Protein AF-W1XKM9-F1 (afdb_monomer)

Sequence (98 aa):
ANRATPLIDYRFNDDYDESHDAYNGVYKAYTLVDVTLKDGSVLPKGTEVTKYTLQEVDTSKGTVTIRFDKDFLESLAEKSEFQADVYLQMTRITSGLT

Organism: NCBI:txid408170

Secondary structure (DSSP, 8-state):
---SS-----EEEEE--TTTEEEEEEEEEEESS-EEBTTS-EE-TT-B-GGGEEEEEETTTTEEEEEE-HHHHHHB-TTS---EEEEEEEEE-S-S--

pLDDT: mean 96.62, std 4.65, range [61.88, 98.88]

Radius of gyration: 15.71 Å; Cα contacts (8 Å, |Δi|>4): 204; chains: 1; bounding box: 41×24×40 Å

Nearest PDB structures (foldseek):
  4tsh-assembly1_B  TM=9.912E-01  e=7.522E-11  Streptococcus mutans
  6e3f-assembly1_A  TM=9.864E-01  e=1.556E-10  Streptococcus intermedius
  3qe5-assembly2_B  TM=9.893E-01  e=3.601E-10  Streptococcus mutans
  2wza-assembly1_A  TM=9.917E-01  e=7.450E-10  Streptococcus gordonii
  7l0o-assembly1_A  TM=9.790E-01  e=9.318E-10  Streptococcus gordonii

Solvent-accessible surface area (backbone atoms only — not comparable to full-atom values): 5684 Å² total; per-residue (Å²): 91,63,47,95,58,76,53,78,80,56,71,48,80,45,78,48,62,51,82,34,37,46,76,80,85,49,66,48,27,29,28,72,41,58,29,36,32,66,88,67,52,71,45,52,55,64,38,78,46,45,90,46,46,46,78,48,77,42,77,92,72,19,31,41,36,44,32,50,36,54,70,58,39,61,39,45,26,41,64,33,40,86,51,68,50,74,50,73,53,68,43,82,74,46,91,83,81,135

Structure (mmCIF, N/CA/C/O backbone):
data_AF-W1XKM9-F1
#
_entry.id   AF-W1XKM9-F1
#
loop_
_atom_site.group_PDB
_atom_site.id
_atom_site.type_symbol
_atom_site.label_atom_id
_atom_site.label_alt_id
_atom_site.label_comp_id
_atom_site.label_asym_id
_atom_site.label_entity_id
_atom_site.label_seq_id
_atom_site.pdbx_PDB_ins_code
_atom_site.Cartn_x
_atom_site.Cartn_y
_atom_site.Cartn_z
_atom_site.occupancy
_atom_site.B_iso_or_equiv
_atom_site.auth_seq_id
_atom_site.auth_comp_id
_atom_site.auth_asym_id
_atom_site.auth_atom_id
_atom_site.pdbx_PDB_model_num
ATOM 1 N N . ALA A 1 1 ? -4.437 -4.595 17.473 1.00 86.25 1 ALA A N 1
ATOM 2 C CA . ALA A 1 1 ? -5.640 -3.909 18.013 1.00 86.25 1 ALA A CA 1
ATOM 3 C C . ALA A 1 1 ? -5.282 -2.957 19.168 1.00 86.25 1 ALA A C 1
ATOM 5 O O . ALA A 1 1 ? -4.169 -3.047 19.673 1.00 86.25 1 ALA A O 1
ATOM 6 N N . ASN A 1 2 ? -6.215 -2.090 19.597 1.00 93.62 2 ASN A N 1
ATOM 7 C CA . ASN A 1 2 ? -6.117 -1.192 20.773 1.00 93.62 2 ASN A CA 1
ATOM 8 C C . ASN A 1 2 ? -4.913 -0.229 20.787 1.00 93.62 2 ASN A C 1
ATOM 10 O O . ASN A 1 2 ? -4.181 -0.141 21.773 1.00 93.62 2 ASN A O 1
ATOM 14 N N . ARG A 1 3 ? -4.705 0.508 19.693 1.00 93.50 3 ARG A N 1
ATOM 15 C CA . ARG A 1 3 ? -3.684 1.563 19.632 1.00 93.50 3 ARG A CA 1
ATOM 16 C C . ARG A 1 3 ? -4.068 2.731 20.549 1.00 93.50 3 ARG A C 1
ATOM 18 O O . ARG A 1 3 ? -5.229 3.120 20.601 1.00 93.50 3 ARG A O 1
ATOM 25 N N . ALA A 1 4 ? -3.086 3.314 21.238 1.00 92.56 4 ALA A N 1
ATOM 26 C CA . ALA A 1 4 ? -3.286 4.519 22.052 1.00 92.56 4 ALA A CA 1
ATOM 27 C C . ALA A 1 4 ? -3.365 5.806 21.210 1.00 92.56 4 ALA A C 1
ATOM 29 O O . ALA A 1 4 ? -3.893 6.815 21.668 1.00 92.56 4 ALA A O 1
ATOM 30 N N . THR A 1 5 ? -2.832 5.769 19.986 1.00 90.94 5 THR A N 1
ATOM 31 C CA . THR A 1 5 ? -2.777 6.902 19.058 1.00 90.94 5 THR A CA 1
ATOM 32 C C . THR A 1 5 ? -3.248 6.490 17.660 1.00 90.94 5 THR A C 1
ATOM 34 O O . THR A 1 5 ? -3.143 5.308 17.302 1.00 90.94 5 THR A O 1
ATOM 37 N N . PRO A 1 6 ? -3.728 7.443 16.841 1.00 90.44 6 PRO A N 1
ATOM 38 C CA . PRO A 1 6 ? -4.001 7.201 15.427 1.00 90.44 6 PRO A CA 1
ATOM 39 C C . PRO A 1 6 ? -2.760 6.701 14.676 1.00 90.44 6 PRO A C 1
ATOM 41 O O . PRO A 1 6 ? -1.625 7.020 15.041 1.00 90.44 6 PRO A O 1
ATOM 44 N N . LEU A 1 7 ? -2.983 5.923 13.616 1.00 94.31 7 LEU A N 1
ATOM 45 C CA . LEU A 1 7 ? -1.937 5.564 12.662 1.00 94.31 7 LEU A CA 1
ATOM 46 C C . LEU A 1 7 ? -1.757 6.755 11.713 1.00 94.31 7 LEU A C 1
ATOM 48 O O . LEU A 1 7 ? -2.729 7.192 11.112 1.00 94.31 7 LEU A O 1
ATOM 52 N N . ILE A 1 8 ? -0.548 7.308 11.626 1.00 93.62 8 ILE A N 1
ATOM 53 C CA . ILE A 1 8 ? -0.276 8.534 10.846 1.00 93.62 8 ILE A CA 1
ATOM 54 C C . ILE A 1 8 ? 0.585 8.286 9.607 1.00 93.62 8 ILE A C 1
ATOM 56 O O . ILE A 1 8 ? 0.692 9.154 8.747 1.00 93.62 8 ILE A O 1
ATOM 60 N N . ASP A 1 9 ? 1.216 7.116 9.533 1.00 96.75 9 ASP A N 1
ATOM 61 C CA . ASP A 1 9 ? 2.037 6.698 8.408 1.00 96.75 9 ASP A CA 1
ATOM 62 C C . ASP A 1 9 ? 2.062 5.172 8.329 1.00 96.75 9 ASP A C 1
ATOM 64 O O . ASP A 1 9 ? 2.232 4.486 9.339 1.00 96.75 9 ASP A O 1
ATOM 68 N N . TYR A 1 10 ? 1.880 4.652 7.121 1.00 98.25 10 TYR A N 1
ATOM 69 C CA . TYR A 1 10 ? 2.018 3.238 6.805 1.00 98.25 10 TYR A CA 1
ATOM 70 C C . TYR A 1 10 ? 2.438 3.134 5.342 1.00 98.25 10 TYR A C 1
ATOM 72 O O . TYR A 1 10 ? 1.705 3.569 4.447 1.00 98.25 10 TYR A O 1
ATOM 80 N N . ARG A 1 11 ? 3.644 2.621 5.101 1.00 98.38 11 ARG A N 1
ATOM 81 C CA . ARG A 1 11 ? 4.265 2.628 3.777 1.00 98.38 11 ARG A CA 1
ATOM 82 C C . ARG A 1 11 ? 5.060 1.361 3.507 1.00 98.38 11 ARG A C 1
ATOM 84 O O . ARG A 1 11 ? 5.563 0.732 4.435 1.00 98.38 11 ARG A O 1
ATOM 91 N N . PHE A 1 12 ? 5.220 1.072 2.228 1.00 98.56 12 PHE A N 1
ATOM 92 C CA . PHE A 1 12 ? 6.074 0.031 1.684 1.00 98.56 12 PHE A CA 1
ATOM 93 C C . PHE A 1 12 ? 7.077 0.713 0.774 1.00 98.56 12 PHE A C 1
ATOM 95 O O . PHE A 1 12 ? 6.675 1.410 -0.158 1.00 98.56 12 PHE A O 1
ATOM 102 N N . ASN A 1 13 ? 8.357 0.529 1.068 1.00 98.44 13 ASN A N 1
ATOM 103 C CA . ASN A 1 13 ? 9.439 1.037 0.245 1.00 98.44 13 ASN A CA 1
ATOM 104 C C . ASN A 1 13 ? 10.133 -0.178 -0.365 1.00 98.44 13 ASN A C 1
ATOM 106 O O . ASN A 1 13 ? 10.555 -1.062 0.382 1.00 98.44 13 ASN A O 1
ATOM 110 N N . ASP A 1 14 ? 10.231 -0.204 -1.685 1.00 98.50 14 ASP A N 1
ATOM 111 C CA . ASP A 1 14 ? 10.980 -1.205 -2.431 1.00 98.50 14 ASP A CA 1
ATOM 112 C C . ASP A 1 14 ? 12.091 -0.495 -3.214 1.00 98.50 14 ASP A C 1
ATOM 114 O O . ASP A 1 14 ? 11.852 0.546 -3.834 1.00 98.50 14 ASP A O 1
ATOM 118 N N . ASP A 1 15 ? 13.294 -1.044 -3.109 1.00 98.50 15 ASP A N 1
ATOM 119 C CA . ASP A 1 15 ? 14.519 -0.650 -3.805 1.00 98.50 15 ASP A CA 1
ATOM 120 C C . ASP A 1 15 ? 14.926 -1.880 -4.625 1.00 98.50 15 ASP A C 1
ATOM 122 O O . ASP A 1 15 ? 15.680 -2.745 -4.168 1.00 98.50 15 ASP A O 1
ATOM 126 N N . TYR A 1 16 ? 14.241 -2.047 -5.755 1.00 97.38 16 TYR A N 1
ATOM 127 C CA . TYR A 1 16 ? 14.319 -3.217 -6.616 1.00 97.38 16 TYR A CA 1
ATOM 128 C C . TYR A 1 16 ? 15.504 -3.096 -7.574 1.00 97.38 16 TYR A C 1
ATOM 130 O O . TYR A 1 16 ? 15.890 -2.003 -7.967 1.00 97.38 16 TYR A O 1
ATOM 138 N N . ASP A 1 17 ? 16.049 -4.232 -8.012 1.00 97.44 17 ASP A N 1
ATOM 139 C CA . ASP A 1 17 ? 17.124 -4.254 -9.007 1.00 97.44 17 ASP A CA 1
ATOM 140 C C . ASP A 1 17 ? 16.587 -3.846 -10.386 1.00 97.44 17 ASP A C 1
ATOM 142 O O . ASP A 1 17 ? 16.079 -4.675 -11.143 1.00 97.44 17 ASP A O 1
ATOM 146 N N . GLU A 1 18 ? 16.711 -2.571 -10.745 1.00 96.81 18 GLU A N 1
ATOM 147 C CA . GLU A 1 18 ? 16.206 -2.018 -12.001 1.00 96.81 18 GLU A CA 1
ATOM 148 C C . GLU A 1 18 ? 16.960 -2.501 -13.244 1.00 96.81 18 GLU A C 1
ATOM 150 O O . GLU A 1 18 ? 16.487 -2.308 -14.366 1.00 96.81 18 GLU A O 1
ATOM 155 N N . SER A 1 19 ? 18.117 -3.149 -13.070 1.00 96.44 19 SER A N 1
ATOM 156 C CA . SER A 1 19 ? 18.849 -3.782 -14.171 1.00 96.44 19 SER A CA 1
ATOM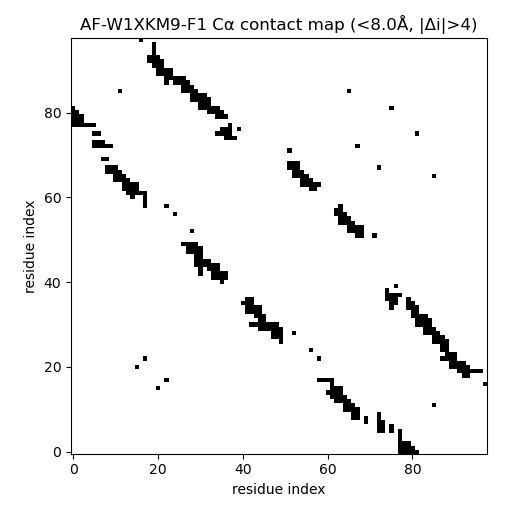 157 C C . SER A 1 19 ? 18.274 -5.154 -14.547 1.00 96.44 19 SER A C 1
ATOM 159 O O . SER A 1 19 ? 18.460 -5.619 -15.680 1.00 96.44 19 SER A O 1
ATOM 161 N N . HIS A 1 20 ? 17.529 -5.780 -13.629 1.00 96.94 20 HIS A N 1
ATOM 162 C CA . HIS A 1 20 ? 16.900 -7.087 -13.821 1.00 96.94 20 HIS A CA 1
ATOM 163 C C . HIS A 1 20 ? 15.378 -7.038 -13.812 1.00 96.94 20 HIS A C 1
ATOM 165 O O . HIS A 1 20 ? 14.764 -7.849 -14.502 1.00 96.94 20 HIS A O 1
ATOM 171 N N . ASP A 1 21 ? 14.761 -6.102 -13.104 1.00 97.81 21 ASP A N 1
ATOM 172 C CA . ASP A 1 21 ? 13.320 -6.005 -12.929 1.00 97.81 21 ASP A CA 1
ATOM 173 C C . ASP A 1 21 ? 12.812 -4.618 -13.348 1.00 97.81 21 ASP A C 1
ATOM 175 O O . ASP A 1 21 ? 13.252 -3.577 -12.873 1.00 97.81 21 ASP A O 1
ATOM 179 N N . ALA A 1 22 ? 11.847 -4.603 -14.265 1.00 97.69 22 ALA A N 1
ATOM 180 C CA . ALA A 1 22 ? 11.159 -3.398 -14.699 1.00 97.69 22 ALA A CA 1
ATOM 181 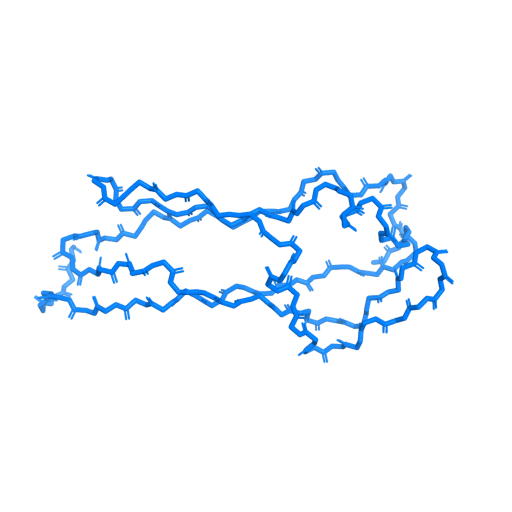C C . ALA A 1 22 ? 9.816 -3.261 -13.979 1.00 97.69 22 ALA A C 1
ATOM 183 O O . ALA A 1 22 ? 8.959 -4.152 -14.055 1.00 97.69 22 ALA A O 1
ATOM 184 N N . TYR A 1 23 ? 9.608 -2.111 -13.342 1.00 98.06 23 TYR A N 1
ATOM 185 C CA . TYR A 1 23 ? 8.341 -1.755 -12.721 1.00 98.06 23 TYR A CA 1
ATOM 186 C C . TYR A 1 23 ? 7.529 -0.800 -13.603 1.00 98.06 23 TYR A C 1
ATOM 188 O O . TYR A 1 23 ? 7.944 0.323 -13.878 1.00 98.06 23 TYR A O 1
ATOM 196 N N . ASN A 1 24 ? 6.329 -1.230 -14.005 1.00 94.12 24 ASN A N 1
ATOM 197 C CA . ASN A 1 24 ? 5.456 -0.479 -14.922 1.00 94.12 24 ASN A CA 1
ATOM 198 C C . ASN A 1 24 ? 4.321 0.273 -14.206 1.00 94.12 24 ASN A C 1
ATOM 200 O O . ASN A 1 24 ? 3.314 0.625 -14.820 1.00 94.12 24 ASN A O 1
ATOM 204 N N . GLY A 1 25 ? 4.451 0.484 -12.895 1.00 95.88 25 GLY A N 1
ATOM 205 C CA . GLY A 1 25 ? 3.492 1.256 -12.106 1.00 95.88 25 GLY A CA 1
ATOM 206 C C . GLY A 1 25 ? 2.219 0.510 -11.699 1.00 95.88 25 GLY A C 1
ATOM 207 O O . GLY A 1 25 ? 1.332 1.122 -11.112 1.00 95.88 25 GLY A O 1
ATOM 208 N N . VAL A 1 26 ? 2.106 -0.789 -11.986 1.00 98.00 26 VAL A N 1
ATOM 209 C CA . VAL A 1 26 ? 0.921 -1.583 -11.639 1.00 98.00 26 VAL A CA 1
ATOM 210 C C . VAL A 1 26 ? 1.123 -2.262 -10.290 1.00 98.00 26 VAL A C 1
ATOM 212 O O . VAL A 1 26 ? 2.044 -3.060 -10.117 1.00 98.00 26 VAL A O 1
ATOM 215 N N . TYR A 1 27 ? 0.227 -1.984 -9.347 1.00 98.75 27 TYR A N 1
ATOM 216 C CA . TYR A 1 27 ? 0.221 -2.624 -8.038 1.00 98.75 27 TYR A CA 1
ATOM 217 C C . TYR A 1 27 ? -1.193 -2.773 -7.486 1.00 98.75 27 TYR A C 1
ATOM 219 O O . TYR A 1 27 ? -2.139 -2.145 -7.969 1.00 98.75 27 TYR A O 1
ATOM 227 N N . LYS A 1 28 ? -1.323 -3.599 -6.447 1.00 98.81 28 LYS A N 1
ATOM 228 C CA . LYS A 1 28 ? -2.540 -3.706 -5.642 1.00 98.81 28 LYS A CA 1
AT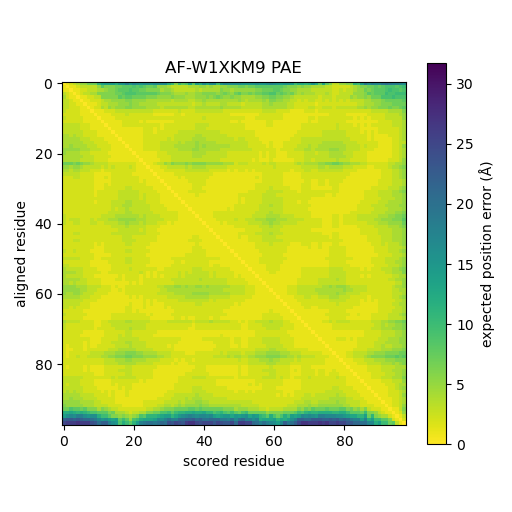OM 229 C C . LYS A 1 28 ? -2.226 -3.817 -4.162 1.00 98.81 28 LYS A C 1
ATOM 231 O O . LYS A 1 28 ? -1.240 -4.452 -3.798 1.00 98.81 28 LYS A O 1
ATOM 236 N N . ALA A 1 29 ? -3.087 -3.249 -3.325 1.00 98.81 29 ALA A N 1
ATOM 237 C CA . ALA A 1 29 ? -2.998 -3.350 -1.873 1.00 98.81 29 ALA A CA 1
ATOM 238 C C . ALA A 1 29 ? -4.232 -4.056 -1.298 1.00 98.81 29 ALA A C 1
ATOM 240 O O . ALA A 1 29 ? -5.353 -3.782 -1.734 1.00 98.81 29 ALA A O 1
ATOM 241 N N . TYR A 1 30 ? -4.044 -4.926 -0.306 1.00 98.88 30 TYR A N 1
ATOM 242 C CA . TYR A 1 30 ? -5.121 -5.710 0.309 1.00 98.88 30 TYR A CA 1
ATOM 243 C C . TYR A 1 30 ? -5.015 -5.736 1.831 1.00 98.88 30 TYR A C 1
ATOM 245 O O . TYR A 1 30 ? -3.915 -5.820 2.370 1.00 98.88 30 TYR A O 1
ATOM 253 N N . THR A 1 31 ? -6.149 -5.718 2.534 1.00 98.81 31 THR A N 1
ATOM 254 C CA . THR A 1 31 ? -6.176 -5.933 3.990 1.00 98.81 31 THR A CA 1
ATOM 255 C C . THR A 1 31 ? -5.826 -7.383 4.340 1.00 98.81 31 THR A C 1
ATOM 257 O O . THR A 1 31 ? -6.285 -8.323 3.691 1.00 98.81 31 THR A O 1
ATOM 260 N N . LEU A 1 32 ? -5.054 -7.593 5.408 1.00 98.56 32 LEU A N 1
ATOM 261 C CA . LEU A 1 32 ? -4.706 -8.934 5.908 1.00 98.56 32 LEU A CA 1
ATOM 262 C C . LEU A 1 32 ? -5.546 -9.393 7.106 1.00 98.56 32 LEU A C 1
ATOM 264 O O . LEU A 1 32 ? -5.531 -10.574 7.467 1.00 98.56 32 LEU A O 1
ATOM 268 N N . VAL A 1 33 ? -6.320 -8.473 7.670 1.00 98.56 33 VAL A N 1
ATOM 269 C CA . VAL A 1 33 ? -7.235 -8.662 8.798 1.00 98.56 33 VAL A CA 1
ATOM 270 C C . VAL A 1 33 ? -8.541 -7.920 8.516 1.00 98.56 33 VAL A C 1
ATOM 272 O O . VAL A 1 33 ? -8.587 -7.078 7.617 1.00 98.56 33 VAL A O 1
ATOM 275 N N . ASP A 1 34 ? -9.589 -8.207 9.285 1.00 98.50 34 ASP A N 1
ATOM 276 C CA . ASP A 1 34 ? -10.768 -7.342 9.308 1.00 98.50 34 ASP A CA 1
ATOM 277 C C . ASP A 1 34 ? -10.382 -5.990 9.921 1.00 98.50 34 ASP A C 1
ATOM 279 O O . ASP A 1 34 ? -9.762 -5.926 10.986 1.00 98.50 34 ASP A O 1
ATOM 283 N N . VAL A 1 35 ? -10.744 -4.906 9.243 1.00 98.50 35 VAL A N 1
ATOM 284 C CA . VAL A 1 35 ? -10.410 -3.539 9.642 1.00 98.50 35 VAL A CA 1
ATOM 285 C C 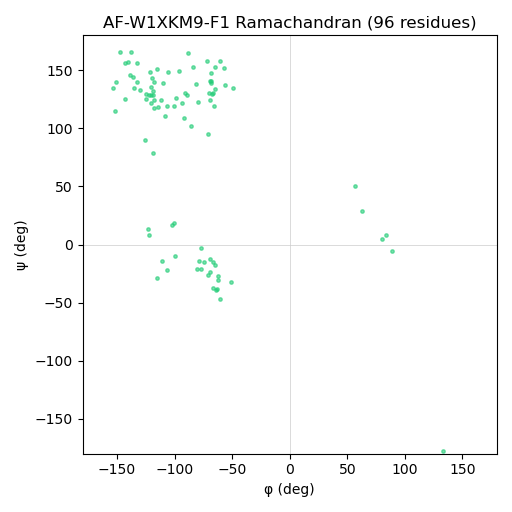. VAL A 1 35 ? -11.694 -2.771 9.910 1.00 98.50 35 VAL A C 1
ATOM 287 O O . VAL A 1 35 ? -12.500 -2.566 9.008 1.00 98.50 35 VAL A O 1
ATOM 290 N N . THR A 1 36 ? -11.884 -2.316 11.143 1.00 98.44 36 THR A N 1
ATOM 291 C CA .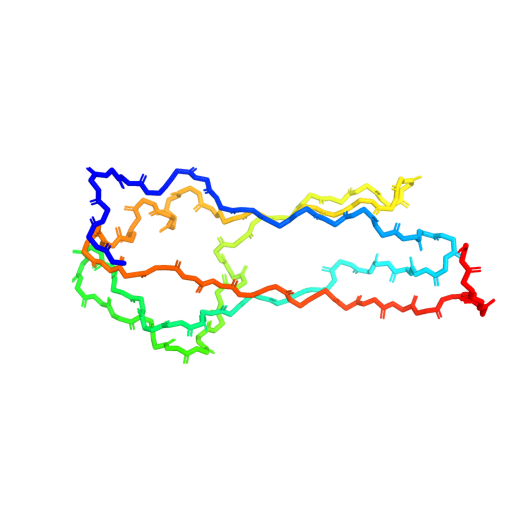 THR A 1 36 ? -13.006 -1.453 11.525 1.00 98.44 36 THR A CA 1
ATOM 292 C C . THR A 1 36 ? -12.619 0.019 11.387 1.00 98.44 36 THR A C 1
ATOM 294 O O . THR A 1 36 ? -11.582 0.449 11.903 1.00 98.44 36 THR A O 1
ATOM 297 N N . LEU A 1 37 ? -13.463 0.803 10.720 1.00 97.94 37 LEU A N 1
ATOM 298 C CA . LEU A 1 37 ? -13.340 2.256 10.621 1.00 97.94 37 LEU A CA 1
ATOM 299 C C . LEU A 1 37 ? -14.067 2.944 11.785 1.00 97.94 37 LEU A C 1
ATOM 301 O O . LEU A 1 37 ? -14.876 2.341 12.492 1.00 97.94 37 LEU A O 1
ATOM 305 N N . LYS A 1 38 ? -13.784 4.228 12.004 1.00 97.31 38 LYS A N 1
ATOM 306 C CA . LYS A 1 38 ? -14.378 5.033 13.085 1.00 97.31 38 LYS A CA 1
ATOM 307 C C . LYS A 1 38 ? -15.891 5.193 12.974 1.00 97.31 38 LYS A C 1
ATOM 309 O O . LYS A 1 38 ? -16.549 5.354 13.997 1.00 97.31 38 LYS A O 1
ATOM 314 N N . ASP A 1 39 ? -16.437 5.128 11.762 1.00 97.62 39 ASP A N 1
ATOM 315 C CA . ASP A 1 39 ? -17.885 5.138 11.521 1.00 97.62 39 ASP A CA 1
ATOM 316 C C . ASP A 1 39 ? -18.562 3.785 11.821 1.00 97.62 39 ASP A C 1
ATOM 318 O O . ASP A 1 39 ? -19.783 3.670 11.742 1.00 97.62 39 ASP A O 1
ATOM 322 N N . GLY A 1 40 ? -17.780 2.768 12.200 1.00 98.06 40 GLY A N 1
ATOM 323 C CA . GLY A 1 40 ? -18.244 1.422 12.520 1.00 98.06 40 GLY A CA 1
ATOM 324 C C . GLY A 1 40 ? -18.316 0.475 11.323 1.00 98.06 40 GLY A C 1
ATOM 325 O O . GLY A 1 40 ? -18.578 -0.712 11.521 1.00 98.06 40 GLY A O 1
ATOM 326 N N . SER A 1 41 ? -18.065 0.947 10.098 1.00 98.38 41 SER A N 1
ATOM 327 C CA . SER A 1 41 ? -17.956 0.071 8.932 1.00 98.38 41 SER A CA 1
ATOM 328 C C . SER A 1 41 ? -16.745 -0.860 9.047 1.00 98.38 41 SER A C 1
ATOM 330 O O . SER A 1 41 ? -15.759 -0.564 9.727 1.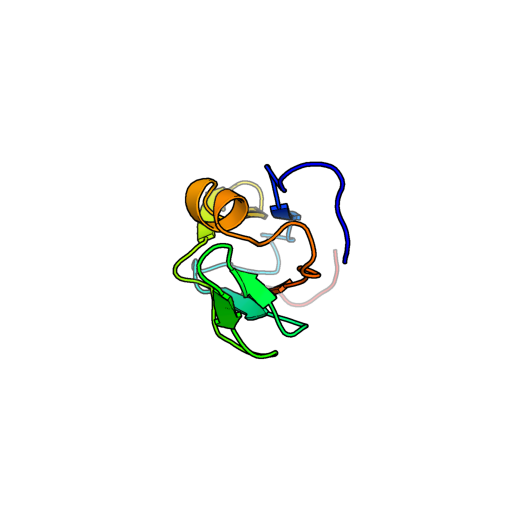00 98.38 41 SER A O 1
ATOM 332 N N . VAL A 1 42 ? -16.831 -2.021 8.396 1.00 98.56 42 VAL A N 1
ATOM 333 C CA . VAL A 1 42 ? -15.776 -3.038 8.412 1.00 98.56 42 VAL A CA 1
ATOM 334 C C . VAL A 1 42 ? -15.336 -3.319 6.984 1.00 98.56 42 VAL A C 1
ATOM 336 O O . VAL A 1 42 ? -16.165 -3.610 6.125 1.00 98.56 42 VAL A O 1
ATOM 339 N N . LEU A 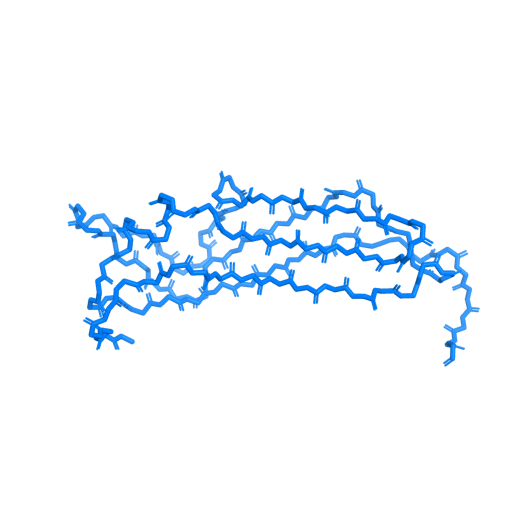1 43 ? -14.028 -3.259 6.751 1.00 98.56 43 LEU A N 1
ATOM 340 C CA . LEU A 1 43 ? -13.371 -3.808 5.573 1.00 98.56 43 LEU A CA 1
ATOM 341 C C . LEU A 1 43 ? -12.934 -5.235 5.927 1.00 98.56 43 LEU A C 1
ATOM 343 O O . LEU A 1 43 ? -12.015 -5.386 6.736 1.00 98.56 43 LEU A O 1
ATOM 347 N N . PRO A 1 44 ? -13.570 -6.286 5.381 1.00 98.69 44 PRO A N 1
ATOM 348 C CA . PRO A 1 44 ? -13.154 -7.654 5.658 1.00 98.69 44 PRO A CA 1
ATOM 349 C C . PRO A 1 44 ? -11.711 -7.910 5.218 1.00 98.69 44 PRO A C 1
ATOM 351 O O . PRO A 1 44 ? -11.198 -7.239 4.315 1.00 98.69 44 PRO A O 1
ATOM 354 N N . LYS A 1 45 ? -11.070 -8.922 5.796 1.00 98.69 45 LYS A N 1
ATOM 355 C CA . LYS A 1 45 ? -9.800 -9.460 5.300 1.00 98.69 45 LYS A CA 1
ATOM 356 C C . LYS A 1 45 ? -9.874 -9.737 3.792 1.00 98.69 45 LYS A C 1
ATOM 358 O O . LYS A 1 45 ? -10.826 -10.347 3.310 1.00 98.69 45 LYS A O 1
ATOM 363 N N . GLY A 1 46 ? -8.838 -9.334 3.061 1.00 98.69 46 GLY A N 1
ATOM 364 C CA . GLY A 1 46 ? -8.738 -9.488 1.610 1.00 98.69 46 GLY A CA 1
ATOM 365 C C . GLY A 1 46 ? -9.441 -8.388 0.811 1.00 98.69 46 GLY A C 1
ATOM 366 O O . GLY A 1 46 ? -9.531 -8.493 -0.410 1.00 98.69 46 GLY A O 1
ATOM 367 N N . THR A 1 47 ? -9.931 -7.328 1.461 1.00 98.88 47 THR A N 1
ATOM 368 C CA . THR A 1 47 ? -10.501 -6.169 0.762 1.00 98.88 47 THR A CA 1
ATOM 369 C C . THR A 1 47 ? -9.405 -5.424 0.010 1.00 98.88 47 THR A C 1
ATOM 371 O O . THR A 1 47 ? -8.380 -5.078 0.597 1.00 98.88 47 THR A O 1
ATOM 374 N N . GLU A 1 48 ? -9.631 -5.144 -1.277 1.00 98.81 48 GLU A N 1
ATOM 375 C CA . GLU A 1 48 ? -8.729 -4.298 -2.063 1.00 98.81 48 GLU A CA 1
ATOM 376 C C . GLU A 1 48 ? -8.810 -2.842 -1.579 1.00 98.81 48 GLU A C 1
ATOM 378 O O . GLU A 1 48 ? -9.879 -2.228 -1.558 1.00 98.81 48 GLU A O 1
ATOM 383 N N . VAL A 1 49 ? -7.662 -2.282 -1.207 1.00 98.75 49 VAL A N 1
ATOM 384 C CA . VAL A 1 49 ? -7.511 -0.935 -0.640 1.00 98.75 49 VAL A CA 1
ATOM 385 C C . VAL A 1 49 ? -6.550 -0.055 -1.441 1.00 98.75 49 VAL A C 1
ATOM 387 O O . VAL A 1 49 ? -6.215 1.035 -0.995 1.00 98.75 49 VAL A O 1
ATOM 390 N N . THR A 1 50 ? -6.174 -0.465 -2.658 1.00 98.81 50 THR A N 1
ATOM 391 C CA . THR A 1 50 ? -5.313 0.296 -3.591 1.00 98.81 50 THR A CA 1
ATOM 392 C C . THR A 1 50 ? -5.791 1.736 -3.815 1.00 98.81 50 THR A C 1
ATOM 394 O O . THR A 1 50 ? -5.003 2.652 -4.003 1.00 98.81 50 THR A O 1
ATOM 397 N N . LYS A 1 51 ? -7.106 1.980 -3.772 1.00 98.56 51 LYS A N 1
ATOM 398 C CA . LYS A 1 51 ? -7.666 3.333 -3.940 1.00 98.56 51 LYS A CA 1
ATOM 399 C C . LYS A 1 51 ? -7.323 4.300 -2.796 1.00 98.56 51 LYS A C 1
ATOM 401 O O . LYS A 1 51 ? -7.539 5.495 -2.942 1.00 98.56 51 LYS A O 1
ATOM 406 N N . TYR A 1 52 ? -6.852 3.781 -1.663 1.00 98.56 52 TYR A N 1
ATOM 407 C CA . TYR A 1 52 ? -6.449 4.550 -0.487 1.00 98.56 52 TYR A CA 1
ATOM 408 C C . TYR A 1 52 ? -4.928 4.689 -0.385 1.00 98.56 52 TYR A C 1
ATOM 410 O O . TYR A 1 52 ? -4.415 4.977 0.693 1.00 98.56 52 TYR A O 1
ATOM 418 N N . THR A 1 53 ? -4.193 4.437 -1.467 1.00 98.75 53 THR A N 1
ATOM 419 C CA . THR A 1 53 ? -2.736 4.541 -1.487 1.00 98.75 53 THR A CA 1
ATOM 420 C C . THR A 1 53 ? -2.259 5.538 -2.535 1.00 98.75 53 THR A C 1
ATOM 422 O O . THR A 1 53 ? -2.859 5.717 -3.593 1.00 98.75 53 THR A O 1
ATOM 425 N N . LEU A 1 54 ? -1.143 6.182 -2.221 1.00 97.75 54 LEU A N 1
ATOM 426 C CA . LEU A 1 54 ? -0.354 7.026 -3.099 1.00 97.75 54 LEU A CA 1
ATOM 427 C C . LEU A 1 54 ? 0.907 6.265 -3.498 1.00 97.75 54 LEU A C 1
ATOM 429 O O . LEU A 1 54 ? 1.440 5.469 -2.722 1.00 97.75 54 LEU A O 1
ATOM 433 N N . GLN A 1 55 ? 1.388 6.543 -4.702 1.00 98.19 55 GLN A N 1
ATOM 434 C CA . GLN A 1 55 ? 2.558 5.905 -5.276 1.00 98.19 55 GLN A CA 1
ATOM 435 C C . GLN A 1 55 ? 3.577 6.965 -5.694 1.00 98.19 55 GLN A C 1
ATOM 437 O O . GLN A 1 55 ? 3.250 7.895 -6.429 1.00 98.19 55 GLN A O 1
ATOM 442 N N . GLU A 1 56 ? 4.821 6.778 -5.270 1.00 98.25 56 GLU A N 1
ATOM 443 C CA . GLU A 1 56 ? 5.989 7.548 -5.699 1.00 98.25 56 GLU A CA 1
ATOM 444 C C . GLU A 1 56 ? 6.967 6.567 -6.370 1.00 98.25 56 GLU A C 1
ATOM 446 O O . GLU A 1 56 ? 7.259 5.514 -5.804 1.00 98.25 56 GLU A O 1
ATOM 451 N N . VAL A 1 57 ? 7.437 6.862 -7.588 1.00 98.06 57 VAL A N 1
ATOM 452 C CA . VAL A 1 57 ? 8.336 5.978 -8.360 1.00 98.06 57 VAL A CA 1
ATOM 453 C C . VAL A 1 57 ? 9.533 6.771 -8.872 1.00 98.06 57 VAL A C 1
ATOM 455 O O . VAL A 1 57 ? 9.352 7.830 -9.472 1.00 98.06 57 VAL A O 1
ATOM 458 N N . ASP A 1 58 ? 10.738 6.229 -8.700 1.00 97.94 58 ASP A N 1
ATOM 459 C CA . ASP A 1 58 ? 11.958 6.665 -9.384 1.00 97.94 58 ASP A CA 1
ATOM 460 C C . ASP A 1 58 ? 12.586 5.452 -10.085 1.00 97.94 58 ASP A C 1
ATOM 462 O O . ASP A 1 58 ? 13.408 4.727 -9.520 1.00 97.94 58 ASP A O 1
ATOM 466 N N . THR A 1 59 ? 12.183 5.231 -11.341 1.00 95.31 59 THR A N 1
ATOM 467 C CA . THR A 1 59 ? 12.659 4.113 -12.171 1.00 95.31 59 THR A CA 1
ATOM 468 C C . THR A 1 59 ? 14.144 4.199 -12.503 1.00 95.31 59 THR A C 1
ATOM 470 O O . THR A 1 59 ? 14.717 3.205 -12.927 1.00 95.31 59 THR A O 1
ATOM 473 N N . SER A 1 60 ? 14.767 5.374 -12.353 1.00 95.31 60 SER A N 1
ATOM 474 C CA . SER A 1 60 ? 16.201 5.546 -12.612 1.00 95.31 60 SER A CA 1
ATOM 475 C C . SER A 1 60 ? 17.085 5.039 -11.474 1.00 95.31 60 SER A C 1
ATOM 477 O O . SER A 1 60 ? 18.289 4.911 -11.667 1.00 95.31 60 SER A O 1
ATOM 479 N N . LYS A 1 61 ? 16.482 4.788 -10.306 1.00 97.19 61 LYS A N 1
ATOM 480 C CA . LYS A 1 61 ? 17.138 4.250 -9.110 1.00 97.19 61 LYS A CA 1
ATOM 481 C C . LYS A 1 61 ? 16.507 2.948 -8.619 1.00 97.19 61 LYS A C 1
ATOM 483 O O . LYS A 1 61 ? 16.743 2.583 -7.481 1.00 97.19 61 LYS A O 1
ATOM 488 N N . GLY A 1 62 ? 15.588 2.365 -9.389 1.00 97.88 62 GLY A N 1
ATOM 489 C CA . GLY A 1 62 ? 14.875 1.168 -8.954 1.00 97.88 62 GLY A CA 1
ATOM 490 C C . GLY A 1 62 ? 14.007 1.341 -7.709 1.00 97.88 62 GLY A C 1
ATOM 491 O O . GLY A 1 62 ? 13.793 0.383 -6.985 1.00 97.88 62 GLY A O 1
ATOM 492 N N . THR A 1 63 ? 13.466 2.534 -7.432 1.00 98.56 63 THR A N 1
ATOM 493 C CA . THR A 1 63 ? 12.678 2.728 -6.200 1.00 98.56 63 THR A CA 1
ATOM 494 C C . THR A 1 63 ? 11.189 2.923 -6.457 1.00 98.56 63 THR A C 1
ATOM 496 O O . THR A 1 63 ? 10.767 3.656 -7.358 1.00 98.56 63 THR A O 1
ATOM 499 N N . VAL A 1 64 ? 10.370 2.301 -5.611 1.00 98.62 64 VAL A N 1
ATOM 500 C CA . VAL A 1 64 ? 8.935 2.569 -5.493 1.00 98.62 64 VAL A CA 1
ATOM 501 C C . VAL A 1 64 ? 8.542 2.665 -4.025 1.00 98.62 64 VAL A C 1
ATOM 503 O O . VAL A 1 64 ? 8.913 1.843 -3.193 1.00 98.62 64 VAL A O 1
ATOM 506 N N . THR A 1 65 ? 7.752 3.683 -3.697 1.00 98.75 65 THR A N 1
ATOM 507 C CA . THR A 1 65 ? 7.105 3.831 -2.394 1.00 98.75 65 THR A CA 1
ATOM 508 C C . THR A 1 65 ? 5.595 3.815 -2.571 1.00 98.75 65 THR A C 1
ATOM 510 O O . THR A 1 65 ? 5.045 4.642 -3.299 1.00 98.75 65 THR A O 1
ATOM 513 N N . ILE A 1 66 ? 4.918 2.907 -1.869 1.00 98.81 66 ILE A N 1
ATOM 514 C CA . ILE A 1 66 ? 3.459 2.894 -1.724 1.00 98.81 66 ILE A CA 1
ATOM 515 C C . ILE A 1 66 ? 3.124 3.351 -0.308 1.00 98.81 66 ILE A C 1
ATOM 517 O O . ILE A 1 66 ? 3.532 2.716 0.663 1.00 98.81 66 ILE A O 1
ATOM 521 N N . ARG A 1 67 ? 2.381 4.448 -0.170 1.00 98.62 67 ARG A N 1
ATOM 522 C CA . ARG A 1 67 ? 1.980 5.017 1.126 1.00 98.62 67 ARG A CA 1
ATOM 523 C C . ARG A 1 67 ? 0.466 5.065 1.212 1.00 98.62 67 ARG A C 1
ATOM 525 O O . ARG A 1 67 ? -0.175 5.503 0.265 1.00 98.62 67 ARG A O 1
ATOM 532 N N . PHE A 1 68 ? -0.116 4.663 2.335 1.00 98.62 68 PHE A N 1
ATOM 533 C CA . PHE A 1 68 ? -1.539 4.912 2.553 1.00 98.62 68 PHE A CA 1
ATOM 534 C C . PHE A 1 68 ? -1.816 6.404 2.724 1.00 98.62 68 PHE A C 1
ATOM 536 O O . PHE A 1 68 ? -1.062 7.121 3.384 1.00 98.62 68 PHE A O 1
ATOM 543 N N . ASP A 1 69 ? -2.911 6.852 2.121 1.00 97.25 69 ASP A N 1
ATOM 544 C CA . ASP A 1 69 ? -3.435 8.193 2.291 1.00 97.25 69 ASP A CA 1
ATOM 545 C C . ASP A 1 69 ? -3.698 8.475 3.775 1.00 97.25 69 ASP A C 1
ATOM 547 O O . ASP A 1 69 ? -4.199 7.626 4.522 1.00 97.25 69 ASP A O 1
ATOM 551 N N . LYS A 1 70 ? -3.329 9.679 4.209 1.00 96.44 70 LYS A N 1
ATOM 552 C CA . LYS A 1 70 ? -3.405 10.054 5.616 1.00 96.44 70 LYS A CA 1
ATOM 553 C C . LYS A 1 70 ? -4.851 10.064 6.114 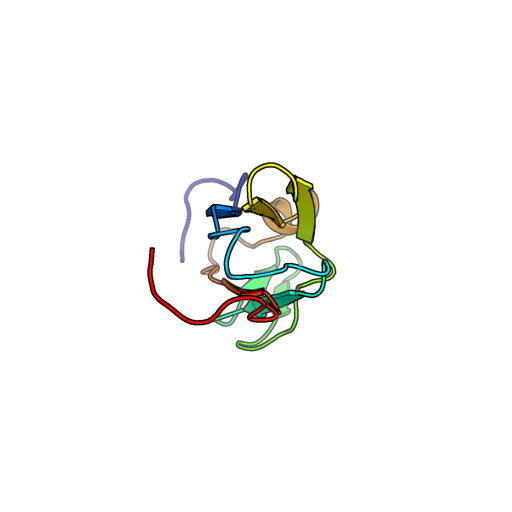1.00 96.44 70 LYS A C 1
ATOM 555 O O . LYS A 1 70 ? -5.092 9.585 7.221 1.00 96.44 70 LYS A O 1
ATOM 560 N N . ASP A 1 71 ? -5.800 10.534 5.308 1.00 96.44 71 ASP A N 1
ATOM 561 C CA . ASP A 1 71 ? -7.209 10.603 5.703 1.00 96.44 71 ASP A CA 1
ATOM 562 C C . ASP A 1 71 ? -7.783 9.190 5.872 1.00 96.44 71 ASP A C 1
ATOM 564 O O . ASP A 1 71 ? -8.524 8.916 6.821 1.00 96.44 71 ASP A O 1
ATOM 568 N N . PHE A 1 72 ? -7.375 8.244 5.016 1.00 97.88 72 PHE A N 1
ATOM 569 C CA . PHE A 1 72 ? -7.713 6.834 5.211 1.00 97.88 72 PHE A CA 1
ATOM 570 C C . PHE A 1 72 ? -7.153 6.285 6.529 1.00 97.88 72 PHE A C 1
ATOM 572 O O . PHE A 1 72 ? -7.898 5.660 7.288 1.00 97.88 72 PHE A O 1
ATOM 579 N N . LEU A 1 73 ? -5.879 6.535 6.844 1.00 98.06 73 LEU A N 1
ATOM 580 C CA . LEU A 1 73 ? -5.281 6.063 8.098 1.00 98.06 73 LEU A CA 1
ATOM 581 C C . LEU A 1 73 ? -5.957 6.677 9.335 1.00 98.06 73 LEU A C 1
ATOM 583 O O . LEU A 1 73 ? -6.190 5.979 10.326 1.00 98.06 73 LEU A O 1
ATOM 587 N N . GLU A 1 74 ? -6.339 7.952 9.267 1.00 96.50 74 GLU A N 1
ATOM 588 C CA . GLU A 1 74 ? -7.066 8.642 10.335 1.00 96.50 74 GLU A CA 1
ATOM 589 C C . GLU A 1 74 ? -8.502 8.129 10.509 1.00 96.50 74 GLU A C 1
ATOM 591 O O . GLU A 1 74 ? -9.051 8.223 11.614 1.00 96.50 74 GLU A O 1
ATOM 596 N N . SER A 1 75 ? -9.091 7.535 9.466 1.00 96.88 75 SER A N 1
ATOM 597 C CA . SER A 1 75 ? -10.415 6.904 9.513 1.00 96.88 75 SER A CA 1
ATOM 598 C C . SER A 1 75 ? -10.436 5.554 10.243 1.00 96.88 75 SER A C 1
ATOM 600 O O . SER A 1 75 ? -11.509 5.084 10.621 1.00 96.88 75 SER A O 1
ATOM 602 N N . LEU A 1 76 ? -9.277 4.929 10.482 1.00 97.81 76 LEU A N 1
ATOM 603 C CA . LEU A 1 76 ? -9.178 3.627 11.146 1.00 97.81 76 LEU A CA 1
ATOM 604 C C . LEU A 1 76 ? -9.543 3.736 12.629 1.00 97.81 76 LEU A C 1
ATOM 606 O O . LEU A 1 76 ? -8.975 4.550 13.360 1.00 97.81 76 LEU A O 1
ATOM 610 N N . ALA A 1 77 ? -10.426 2.862 13.117 1.00 97.31 77 ALA A N 1
ATOM 611 C CA . ALA A 1 77 ? -10.731 2.813 14.542 1.00 97.31 77 ALA A CA 1
ATOM 612 C C . ALA A 1 77 ? -9.494 2.370 15.338 1.00 97.31 77 ALA A C 1
ATOM 614 O O . ALA A 1 77 ? -8.838 1.376 15.010 1.00 97.31 77 ALA A O 1
ATOM 615 N N . GLU A 1 78 ? -9.192 3.060 16.435 1.00 96.00 78 GLU A N 1
ATOM 616 C CA . GLU A 1 78 ? -8.025 2.799 17.284 1.00 96.00 78 GLU A CA 1
ATOM 617 C C . GLU A 1 78 ? -8.071 1.400 17.917 1.00 96.00 78 GLU A C 1
ATOM 619 O O . GLU A 1 78 ? -7.039 0.751 18.105 1.00 96.00 78 GLU A O 1
ATOM 624 N N . LYS A 1 79 ? -9.279 0.888 18.183 1.00 95.62 79 LYS A N 1
ATOM 625 C CA . LYS A 1 79 ? -9.490 -0.482 18.670 1.00 95.62 79 LYS A CA 1
ATOM 626 C C . LYS A 1 79 ? -9.216 -1.542 17.602 1.00 95.62 79 LYS A C 1
ATOM 628 O O . LYS A 1 79 ? -8.826 -2.649 17.965 1.00 95.62 79 LYS A O 1
ATOM 633 N N . SER A 1 80 ? -9.356 -1.213 16.317 1.00 97.00 80 SER A N 1
ATOM 634 C CA . SER A 1 80 ? -9.120 -2.153 15.219 1.00 97.00 80 SER A CA 1
ATOM 635 C C . SER A 1 80 ? -7.644 -2.512 15.100 1.00 97.00 80 SER A C 1
ATOM 637 O O . SER A 1 80 ? -6.761 -1.691 15.344 1.00 97.00 80 SER A O 1
ATOM 639 N N . GLU A 1 81 ? -7.341 -3.732 14.678 1.00 96.94 81 GLU A N 1
ATOM 640 C CA . GLU A 1 81 ? -6.053 -4.017 14.048 1.00 96.94 81 GLU A CA 1
ATOM 641 C C . GLU A 1 81 ? -6.003 -3.405 12.642 1.00 96.94 81 GLU A C 1
ATOM 643 O O . GLU A 1 81 ? -7.042 -3.088 12.063 1.00 96.94 81 GLU A O 1
ATOM 648 N N . PHE A 1 82 ? -4.799 -3.174 12.124 1.00 98.12 82 PHE A N 1
ATOM 649 C CA . PHE A 1 82 ? -4.597 -2.786 10.736 1.00 98.12 82 PHE A CA 1
ATOM 650 C C . PHE A 1 82 ? -3.331 -3.459 10.223 1.00 98.12 82 PHE A C 1
ATOM 652 O O . PHE A 1 82 ? -2.265 -3.315 10.823 1.00 98.12 82 PHE A O 1
ATOM 659 N N . GLN A 1 83 ? -3.470 -4.191 9.127 1.00 98.44 83 GLN A N 1
ATOM 660 C CA . GLN A 1 83 ? -2.378 -4.823 8.408 1.00 98.44 83 GLN A CA 1
ATOM 661 C C . GLN A 1 83 ? -2.778 -4.915 6.936 1.00 98.44 83 GLN A C 1
ATOM 663 O O . GLN A 1 83 ? -3.938 -5.214 6.628 1.00 98.44 83 GLN A O 1
ATOM 668 N N . ALA A 1 84 ? -1.828 -4.669 6.043 1.00 98.56 84 ALA A N 1
ATOM 669 C CA . ALA A 1 84 ? -2.027 -4.780 4.610 1.00 98.56 84 ALA A CA 1
ATOM 670 C C . ALA A 1 84 ? -0.796 -5.396 3.937 1.00 98.56 84 ALA A C 1
ATOM 672 O O . ALA A 1 84 ? 0.302 -5.297 4.478 1.00 98.56 84 ALA A O 1
ATOM 673 N N . ASP A 1 85 ? -1.004 -5.971 2.757 1.00 98.38 85 ASP A N 1
ATOM 674 C CA . ASP A 1 85 ? 0.049 -6.360 1.816 1.00 98.38 85 ASP A CA 1
ATOM 675 C C . ASP A 1 85 ? -0.065 -5.532 0.535 1.00 98.38 85 ASP A C 1
ATOM 677 O O . ASP A 1 85 ? -1.164 -5.132 0.137 1.00 98.38 85 ASP A O 1
ATOM 681 N N . VAL A 1 86 ? 1.074 -5.314 -0.125 1.00 98.62 86 VAL A N 1
ATOM 682 C CA . VAL A 1 86 ? 1.181 -4.677 -1.442 1.00 98.62 86 VAL A CA 1
ATOM 683 C C . VAL A 1 86 ? 1.838 -5.649 -2.415 1.00 98.62 86 VAL A C 1
ATOM 685 O O . VAL A 1 86 ? 2.914 -6.176 -2.153 1.00 98.62 86 VAL A O 1
ATOM 688 N N . TYR A 1 87 ? 1.197 -5.854 -3.561 1.00 98.56 87 TYR A N 1
ATOM 689 C CA . TYR A 1 87 ? 1.699 -6.673 -4.658 1.00 98.56 87 TYR A CA 1
ATOM 690 C C . TYR A 1 87 ? 2.113 -5.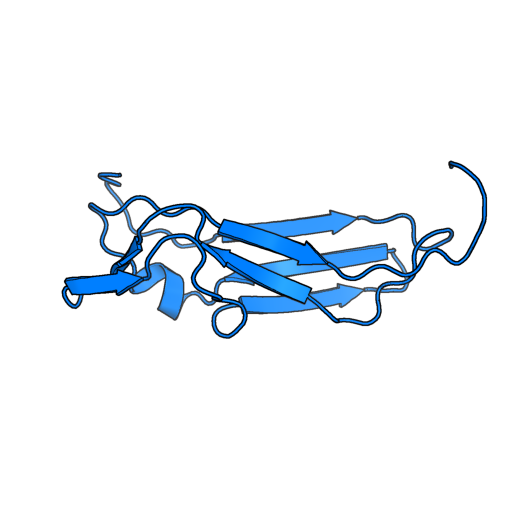760 -5.806 1.00 98.56 87 TYR A C 1
ATOM 692 O O . TYR A 1 87 ? 1.255 -5.155 -6.451 1.00 98.56 87 TYR A O 1
ATOM 700 N N . LEU A 1 88 ? 3.418 -5.666 -6.057 1.00 98.44 88 LEU A N 1
ATOM 701 C CA . LEU A 1 88 ? 3.990 -4.940 -7.189 1.00 98.44 88 LEU A CA 1
ATOM 702 C C . LEU A 1 88 ? 4.094 -5.878 -8.395 1.00 98.44 88 LEU A C 1
ATOM 704 O O . LEU A 1 88 ? 4.638 -6.978 -8.290 1.00 98.44 88 LEU A O 1
ATOM 708 N N . GLN A 1 89 ? 3.583 -5.462 -9.553 1.00 98.31 89 GLN A N 1
ATOM 709 C CA . GLN A 1 89 ? 3.748 -6.225 -10.785 1.00 98.31 89 GLN A CA 1
ATOM 710 C C . GLN A 1 89 ? 5.074 -5.853 -11.458 1.00 98.31 89 GLN A C 1
ATOM 712 O O . GLN A 1 89 ? 5.176 -4.831 -12.141 1.00 98.31 89 GLN A O 1
ATOM 717 N N . MET A 1 90 ? 6.069 -6.722 -11.296 1.00 98.00 90 MET A N 1
ATOM 718 C CA . MET A 1 90 ? 7.383 -6.596 -11.930 1.00 98.00 90 MET A CA 1
ATOM 719 C C . MET A 1 90 ? 7.468 -7.418 -13.220 1.00 98.00 90 MET A C 1
ATOM 721 O O . MET A 1 90 ? 6.848 -8.475 -13.347 1.00 98.00 90 MET A O 1
ATOM 725 N N . THR A 1 91 ? 8.264 -6.944 -14.177 1.00 97.31 91 THR A N 1
ATOM 726 C CA . THR A 1 91 ? 8.664 -7.704 -15.368 1.00 97.31 91 THR A CA 1
ATOM 727 C C . THR A 1 91 ? 10.164 -7.959 -15.325 1.00 97.31 91 THR A C 1
ATOM 729 O O . THR A 1 91 ? 10.944 -7.016 -15.380 1.00 97.31 91 THR A O 1
ATOM 732 N N . ARG A 1 92 ? 10.572 -9.227 -15.292 1.00 96.94 92 ARG A N 1
ATOM 733 C CA . ARG A 1 92 ? 11.980 -9.624 -15.409 1.00 96.94 92 ARG A CA 1
ATOM 734 C C . ARG A 1 92 ? 12.510 -9.279 -16.808 1.00 96.94 92 ARG A C 1
ATOM 736 O O . ARG A 1 92 ? 11.995 -9.805 -17.793 1.00 96.94 92 ARG A O 1
ATOM 743 N N . ILE A 1 93 ? 13.527 -8.423 -16.895 1.00 96.88 93 ILE A N 1
ATOM 744 C CA . ILE A 1 93 ? 14.138 -7.946 -18.152 1.00 96.88 93 ILE A CA 1
ATOM 745 C C . ILE A 1 93 ? 15.526 -8.538 -18.438 1.00 96.88 93 ILE A C 1
ATOM 747 O O . ILE A 1 93 ? 15.908 -8.623 -19.603 1.00 96.88 93 ILE A O 1
ATOM 751 N N . THR A 1 94 ? 16.240 -9.024 -17.418 1.00 96.62 94 THR A N 1
ATOM 752 C CA . THR A 1 94 ? 17.570 -9.648 -17.564 1.00 96.62 94 THR A CA 1
ATOM 753 C C . THR A 1 94 ? 17.632 -10.959 -16.782 1.00 96.62 94 THR A C 1
ATOM 755 O O . THR A 1 94 ? 17.097 -11.054 -15.683 1.00 96.62 94 THR A O 1
ATOM 758 N N . SER A 1 95 ? 18.268 -12.005 -17.317 1.00 91.50 95 SER A N 1
ATOM 759 C CA . SER A 1 95 ? 18.478 -13.263 -16.585 1.00 91.50 95 SER A CA 1
ATOM 760 C C . SER A 1 95 ? 19.681 -13.175 -15.648 1.00 91.50 95 SER A C 1
ATOM 762 O O . SER A 1 95 ? 20.741 -12.734 -16.081 1.00 91.50 95 SER A O 1
ATOM 764 N N . GLY A 1 96 ? 19.563 -13.710 -14.434 1.00 86.94 96 GLY A N 1
ATOM 765 C CA . GLY A 1 96 ? 20.659 -13.752 -13.468 1.00 86.94 96 GLY A CA 1
ATOM 766 C C . GLY A 1 96 ? 20.221 -13.309 -12.078 1.00 86.94 96 GLY A C 1
ATOM 767 O O . GLY A 1 96 ? 19.039 -13.047 -11.841 1.00 86.94 96 GLY A O 1
ATOM 768 N N . LEU A 1 97 ? 21.195 -13.284 -11.175 1.00 78.00 97 LEU A N 1
ATOM 769 C CA . LEU A 1 97 ? 21.144 -12.607 -9.884 1.00 78.00 97 LEU A CA 1
ATOM 770 C C . LEU A 1 97 ? 22.281 -11.581 -9.892 1.00 78.00 97 LEU A C 1
ATOM 772 O O . LEU A 1 97 ? 23.339 -11.869 -10.463 1.00 78.00 97 LEU A O 1
ATOM 776 N N . THR A 1 98 ? 22.046 -10.420 -9.291 1.00 61.88 98 THR A N 1
ATOM 777 C CA . THR A 1 98 ? 23.089 -9.448 -8.951 1.00 61.88 98 THR A CA 1
ATOM 778 C C . THR A 1 98 ? 23.979 -9.948 -7.818 1.00 61.88 98 THR A C 1
ATOM 780 O O . THR A 1 98 ? 23.493 -10.713 -6.950 1.00 61.88 98 THR A O 1
#

Foldseek 3Di:
DQAPDFDQKDKDKDQDDLVFKDFPPDKWKFWQAWFAFPVRDIDHGGRIDLVQWDWDDDSVRSIIMIIGHRVVSRRTDNPTDTDMDMDTDIDGDDDDDD

Mean predicted aligned error: 2.91 Å

InterPro domains:
  IPR032300 Cell surface antigen, C-terminal [PF16364] (1-95)